Protein AF-A0A378MV33-F1 (afdb_monomer_lite)

Organism: Mannheimia haemolytica (NCBI:txid75985)

Secondary structure (DSSP, 8-state):
--HHHHHHHHHHHHH-TT---EEEESS--GGGGG-SEEEE--TT-HHHHHHHHHHHHHHTT---HHHHHHH----PPP-SSS---------SS---S---TT-TTTHHHHHTTS-----

Sequence (119 aa):
MHPILWSRISDRRLSDNKVKVVVMSTYEHRSFELADTPIIFKPHSDLAILNYIANYIIQNDKVNWDFVNKHTKFKRVKPISVTVYVLNTNYNKIPMRKPPVKCMTAILKSLRKSLPLIH

pLDDT: mean 71.07, std 26.01, range [29.47, 94.81]

Foldseek 3Di:
DPVVVVVVVQVVCVVDVVDAAEDEECDDDPSVVSHPHYHHDHPPCVLVVVLVVVVVCVVVVVDPPVCCVPPHDDDADDDDPRGSDPPDDPPPDDPPDDDPPPPPPPPVVVVVVPDDDDD

Radius of gyration: 19.75 Å; chains: 1; bounding box: 37×51×43 Å

Structure (mmCIF, N/CA/C/O backbone):
data_AF-A0A378MV33-F1
#
_entry.id   AF-A0A378MV33-F1
#
loop_
_atom_site.group_PDB
_atom_site.id
_atom_site.type_symbol
_atom_site.label_atom_id
_atom_site.label_alt_id
_atom_site.label_comp_id
_atom_site.label_asym_id
_atom_site.label_entity_id
_atom_site.label_seq_id
_atom_site.pdbx_PDB_ins_code
_atom_site.Cartn_x
_atom_site.Cartn_y
_atom_site.Cartn_z
_atom_site.occupancy
_atom_site.B_iso_or_equiv
_atom_site.auth_seq_id
_atom_site.auth_comp_id
_atom_site.auth_asym_id
_atom_site.auth_atom_id
_atom_site.pdbx_PDB_model_num
ATOM 1 N N . MET A 1 1 ? 15.393 -5.818 -10.836 1.00 77.31 1 MET A N 1
ATOM 2 C CA . MET A 1 1 ? 14.282 -6.769 -11.081 1.00 77.31 1 MET A CA 1
ATOM 3 C C . MET A 1 1 ? 14.594 -8.065 -10.347 1.00 77.31 1 MET A C 1
ATOM 5 O O . MET A 1 1 ? 15.701 -8.544 -10.529 1.00 77.31 1 MET A O 1
ATOM 9 N N . HIS A 1 2 ? 13.681 -8.609 -9.531 1.00 90.31 2 HIS A N 1
ATOM 10 C CA . HIS A 1 2 ? 13.799 -9.964 -8.957 1.00 90.31 2 HIS A CA 1
ATOM 11 C C . HIS A 1 2 ? 13.059 -10.950 -9.882 1.00 90.31 2 HIS A C 1
ATOM 13 O O . HIS A 1 2 ? 11.841 -11.082 -9.745 1.00 90.31 2 HIS A O 1
ATOM 19 N N . PRO A 1 3 ? 13.726 -11.616 -10.848 1.00 89.06 3 PRO A N 1
ATOM 20 C CA . PRO A 1 3 ? 13.030 -12.230 -11.985 1.00 89.06 3 PRO A CA 1
ATOM 21 C C . PRO A 1 3 ? 12.120 -13.398 -11.588 1.00 89.06 3 PRO A C 1
ATOM 23 O O . PRO A 1 3 ? 11.021 -13.536 -12.115 1.00 89.06 3 PRO A O 1
ATOM 26 N N . ILE A 1 4 ? 12.535 -14.197 -10.602 1.00 93.44 4 ILE A N 1
ATOM 27 C CA . ILE A 1 4 ? 11.764 -15.357 -10.129 1.00 93.44 4 ILE A CA 1
ATOM 28 C C . ILE A 1 4 ? 10.491 -14.912 -9.395 1.00 93.44 4 ILE A C 1
ATOM 30 O O . ILE A 1 4 ? 9.414 -15.457 -9.628 1.00 93.44 4 ILE A O 1
ATOM 34 N N . LEU A 1 5 ? 10.586 -13.892 -8.535 1.00 92.62 5 LEU A N 1
ATOM 35 C CA . LEU A 1 5 ? 9.415 -13.337 -7.847 1.00 92.62 5 LEU A CA 1
ATOM 36 C C . LEU A 1 5 ? 8.470 -12.645 -8.832 1.00 92.62 5 LEU A C 1
ATOM 38 O O . LEU A 1 5 ? 7.256 -12.777 -8.710 1.00 92.62 5 LEU A O 1
ATOM 42 N N . TRP A 1 6 ? 9.021 -11.961 -9.836 1.00 92.00 6 TRP A N 1
ATOM 43 C CA . TRP A 1 6 ? 8.220 -11.332 -10.879 1.00 92.00 6 TRP A CA 1
ATOM 44 C C . TRP A 1 6 ? 7.464 -12.351 -11.732 1.00 92.00 6 TRP A C 1
ATOM 46 O O . TRP A 1 6 ? 6.295 -12.131 -12.030 1.00 92.00 6 TRP A O 1
ATOM 56 N N . SER A 1 7 ? 8.083 -13.490 -12.053 1.00 92.19 7 SER A N 1
ATOM 57 C CA . SER A 1 7 ? 7.399 -14.596 -12.733 1.00 92.19 7 SER A CA 1
ATOM 58 C C . SER A 1 7 ? 6.188 -15.086 -11.927 1.00 92.19 7 SER A C 1
ATOM 60 O O . SER A 1 7 ? 5.095 -15.194 -12.471 1.00 92.19 7 SER A O 1
ATOM 62 N N . ARG A 1 8 ? 6.322 -15.240 -10.599 1.00 93.69 8 ARG A N 1
ATOM 63 C CA . ARG A 1 8 ? 5.197 -15.616 -9.717 1.00 93.69 8 ARG A CA 1
ATOM 64 C C . ARG A 1 8 ? 4.084 -14.563 -9.662 1.00 93.69 8 ARG A C 1
ATOM 66 O O . ARG A 1 8 ? 2.909 -14.914 -9.629 1.00 93.69 8 ARG A O 1
ATOM 73 N N . ILE A 1 9 ? 4.439 -13.278 -9.641 1.00 92.69 9 ILE A N 1
ATOM 74 C CA . ILE A 1 9 ? 3.459 -12.178 -9.689 1.00 92.69 9 ILE A CA 1
ATOM 75 C C . ILE A 1 9 ? 2.731 -12.176 -11.039 1.00 92.69 9 ILE A C 1
ATOM 77 O O . ILE A 1 9 ? 1.509 -12.032 -11.076 1.00 92.69 9 ILE A O 1
ATOM 81 N N . SER A 1 10 ? 3.478 -12.383 -12.126 1.00 91.69 10 SER A N 1
ATOM 82 C CA . SER A 1 10 ? 2.949 -12.455 -13.491 1.00 91.69 10 SER A CA 1
ATOM 83 C C . SER A 1 10 ? 1.968 -13.608 -13.641 1.00 91.69 10 SER A C 1
ATOM 85 O O . SER A 1 10 ? 0.845 -13.393 -14.086 1.00 91.69 10 SER A O 1
ATOM 87 N N . ASP A 1 11 ? 2.342 -14.796 -13.174 1.00 94.38 11 ASP A N 1
ATOM 88 C CA . ASP A 1 11 ? 1.491 -15.985 -13.193 1.00 94.38 11 ASP A CA 1
ATOM 89 C C . ASP A 1 11 ? 0.178 -15.764 -12.418 1.00 94.38 11 ASP A C 1
ATOM 91 O O . ASP A 1 11 ? -0.918 -15.990 -12.939 1.00 94.38 11 ASP A O 1
ATOM 95 N N . ARG A 1 12 ? 0.252 -15.185 -11.208 1.00 93.62 12 ARG A N 1
ATOM 96 C CA . ARG A 1 12 ? -0.939 -14.866 -10.399 1.00 93.62 12 ARG A CA 1
ATOM 97 C C . ARG A 1 12 ? -1.862 -13.847 -11.072 1.00 93.62 12 ARG A C 1
ATOM 99 O O . ARG A 1 12 ? -3.081 -13.979 -10.940 1.00 93.62 12 ARG A O 1
ATOM 106 N N . ARG A 1 13 ? -1.297 -12.828 -11.731 1.00 91.88 13 ARG A N 1
ATOM 107 C CA . ARG A 1 13 ? -2.055 -11.765 -12.412 1.00 91.88 13 ARG A CA 1
ATOM 108 C C . ARG A 1 13 ? -2.684 -12.252 -13.716 1.00 91.88 13 ARG A C 1
ATOM 110 O O . ARG A 1 13 ? -3.801 -11.838 -14.018 1.00 91.88 13 ARG A O 1
ATOM 117 N N . LEU A 1 14 ? -1.994 -13.102 -14.473 1.00 90.81 14 LEU A N 1
ATOM 118 C CA . LEU A 1 14 ? -2.508 -13.675 -15.720 1.00 90.81 14 LEU A CA 1
ATOM 119 C C . LEU A 1 14 ? -3.567 -14.755 -15.462 1.00 90.81 14 LEU A C 1
ATOM 121 O O . LEU A 1 14 ? -4.503 -14.887 -16.243 1.00 90.81 14 LEU A O 1
ATOM 125 N N . SER A 1 15 ? -3.466 -15.472 -14.340 1.00 94.56 15 SER A N 1
ATOM 126 C CA . SER A 1 15 ? -4.428 -16.513 -13.958 1.00 94.56 15 SER A CA 1
ATOM 127 C C . SER A 1 15 ? -5.765 -15.979 -13.416 1.00 94.56 15 SER A C 1
ATOM 129 O O . SER A 1 15 ? -6.737 -16.725 -13.348 1.00 94.56 15 SER A O 1
ATOM 131 N N . ASP A 1 16 ? -5.846 -14.713 -12.989 1.00 94.00 16 ASP A N 1
ATOM 132 C CA . ASP A 1 16 ? -7.047 -14.145 -12.358 1.00 94.00 16 ASP A CA 1
ATOM 133 C C . ASP A 1 16 ? -7.168 -12.638 -12.597 1.00 94.00 16 ASP A C 1
ATOM 135 O O . ASP A 1 16 ? -6.396 -11.824 -12.081 1.00 94.00 16 ASP A O 1
ATOM 139 N N . ASN A 1 17 ? -8.225 -12.257 -13.307 1.00 88.81 17 ASN A N 1
ATOM 140 C CA . ASN A 1 17 ? -8.499 -10.868 -13.666 1.00 88.81 17 ASN A CA 1
ATOM 141 C C . ASN A 1 17 ? -8.920 -9.976 -12.485 1.00 88.81 17 ASN A C 1
ATOM 143 O O . ASN A 1 17 ? -8.996 -8.755 -12.647 1.00 88.81 17 ASN A O 1
ATOM 147 N N . LYS A 1 18 ? -9.209 -10.540 -11.303 1.00 94.38 18 LYS A N 1
ATOM 148 C CA . LYS A 1 18 ? -9.533 -9.750 -10.100 1.00 94.38 18 LYS A CA 1
ATOM 149 C C . LYS A 1 18 ? -8.292 -9.146 -9.445 1.00 94.38 18 LYS A C 1
ATOM 151 O O . LYS A 1 18 ? -8.418 -8.178 -8.695 1.00 94.38 18 LYS A O 1
ATOM 156 N N . VAL A 1 19 ? -7.110 -9.703 -9.701 1.00 94.69 19 VAL A N 1
ATOM 157 C CA . VAL A 1 19 ? -5.851 -9.200 -9.144 1.00 94.69 19 VAL A CA 1
ATOM 158 C C . VAL A 1 19 ? -5.474 -7.900 -9.843 1.00 94.69 19 VAL A C 1
ATOM 160 O O . VAL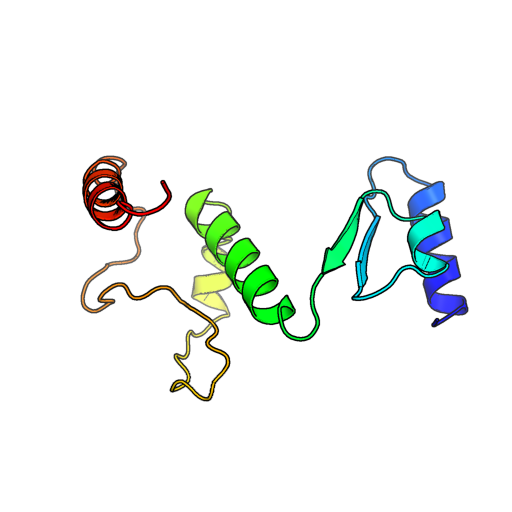 A 1 19 ? -5.549 -7.802 -11.064 1.00 94.69 19 VAL A O 1
ATOM 163 N N . LYS A 1 20 ? -5.053 -6.903 -9.062 1.00 93.62 20 LYS A N 1
ATOM 164 C CA . LYS A 1 20 ? -4.551 -5.625 -9.568 1.00 93.62 20 LYS A CA 1
ATOM 165 C C . LYS A 1 20 ? -3.077 -5.475 -9.231 1.00 93.62 20 LYS A C 1
ATOM 167 O O . LYS A 1 20 ? -2.694 -5.652 -8.075 1.00 93.62 20 LYS A O 1
ATOM 172 N N . VAL A 1 21 ? -2.267 -5.144 -10.232 1.00 93.44 21 VAL A N 1
ATOM 173 C CA . VAL A 1 21 ? -0.833 -4.878 -10.071 1.00 93.44 21 VAL A CA 1
ATOM 174 C C . VAL A 1 21 ? -0.593 -3.376 -10.180 1.00 93.44 21 VAL A C 1
ATOM 176 O O . VAL A 1 21 ? -0.823 -2.771 -11.225 1.00 93.44 21 VAL A O 1
ATOM 179 N N . VAL A 1 22 ? -0.123 -2.774 -9.088 1.00 94.44 22 VAL A N 1
ATOM 180 C CA . VAL A 1 22 ? 0.245 -1.354 -9.019 1.00 94.44 22 VAL A CA 1
ATOM 181 C C . VAL A 1 22 ? 1.761 -1.259 -8.923 1.00 94.44 22 VAL A C 1
ATOM 183 O O . VAL A 1 22 ? 2.363 -1.859 -8.031 1.00 94.44 22 VAL A O 1
ATOM 186 N N . VAL A 1 23 ? 2.377 -0.502 -9.830 1.00 94.12 23 VAL A N 1
ATOM 187 C CA . VAL A 1 23 ? 3.828 -0.280 -9.850 1.00 94.12 23 VAL A CA 1
ATOM 188 C C . VAL A 1 23 ? 4.090 1.204 -9.652 1.00 94.12 23 VAL A C 1
ATOM 190 O O . VAL A 1 23 ? 3.608 2.034 -10.417 1.00 94.12 23 VAL A O 1
ATOM 193 N N . MET A 1 24 ? 4.856 1.533 -8.612 1.00 93.69 24 MET A N 1
ATOM 194 C CA . MET A 1 24 ? 5.250 2.903 -8.293 1.00 93.69 24 MET A CA 1
ATOM 195 C C . MET A 1 24 ? 6.760 3.045 -8.470 1.00 93.69 24 MET A C 1
ATOM 197 O O . MET A 1 24 ? 7.526 2.297 -7.859 1.00 93.69 24 MET A O 1
ATOM 201 N N . SER A 1 25 ? 7.203 4.002 -9.285 1.00 92.94 25 SER A N 1
ATOM 202 C CA . SER A 1 25 ? 8.631 4.284 -9.477 1.00 92.94 25 SER A CA 1
ATOM 203 C C . SER A 1 25 ? 8.888 5.754 -9.819 1.00 92.94 25 SER A C 1
ATOM 205 O O . SER A 1 25 ? 7.959 6.501 -10.096 1.00 92.94 25 SER A O 1
ATOM 207 N N . THR A 1 26 ? 10.145 6.193 -9.796 1.00 94.38 26 THR A N 1
ATOM 208 C CA . THR A 1 26 ? 10.537 7.545 -10.235 1.00 94.38 26 THR A CA 1
ATOM 209 C C . THR A 1 26 ? 10.840 7.616 -11.734 1.00 94.38 26 THR A C 1
ATOM 211 O O . THR A 1 26 ? 10.985 8.709 -12.276 1.00 94.38 26 THR A O 1
ATOM 214 N N . TYR A 1 27 ? 10.922 6.462 -12.404 1.00 93.56 27 TYR A N 1
ATOM 215 C CA . TYR A 1 27 ? 11.132 6.317 -13.843 1.00 93.56 27 TYR A CA 1
ATOM 216 C C . TYR A 1 27 ? 10.460 5.039 -14.365 1.00 93.56 27 TYR A C 1
ATOM 218 O O . TYR A 1 27 ? 10.189 4.095 -13.614 1.00 93.56 27 TYR A O 1
ATOM 226 N N . GLU A 1 28 ? 10.207 4.996 -15.667 1.00 91.69 28 GLU A N 1
ATOM 227 C CA . GLU A 1 28 ? 9.550 3.869 -16.323 1.00 91.69 28 GLU A CA 1
ATOM 228 C C . GLU A 1 28 ? 10.534 2.721 -16.608 1.00 91.69 28 GLU A C 1
ATOM 230 O O . GLU A 1 28 ? 11.680 2.940 -17.000 1.00 91.69 28 GLU A O 1
ATOM 235 N N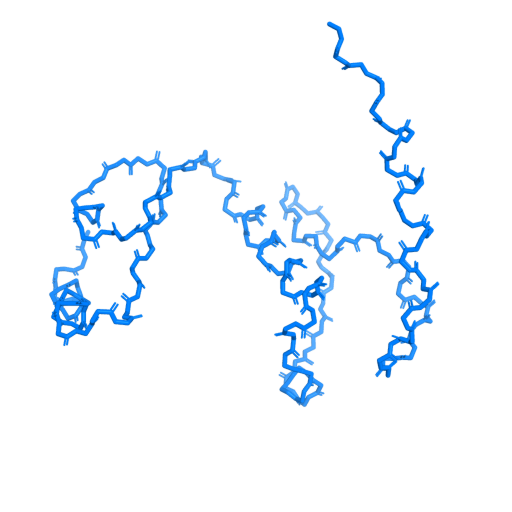 . HIS A 1 29 ? 10.108 1.478 -16.379 1.00 91.62 29 HIS A N 1
ATOM 236 C CA . HIS A 1 29 ? 10.921 0.277 -16.602 1.00 91.62 29 HIS A CA 1
ATOM 237 C C . HIS A 1 29 ? 10.034 -0.945 -16.879 1.00 91.62 29 HIS A C 1
ATOM 239 O O . HIS A 1 29 ? 8.827 -0.880 -16.694 1.00 91.62 29 HIS A O 1
ATOM 245 N N . ARG A 1 30 ? 10.617 -2.097 -17.248 1.00 88.44 30 ARG A N 1
ATOM 246 C CA . ARG A 1 30 ? 9.881 -3.308 -17.689 1.00 88.44 30 ARG A CA 1
ATOM 247 C C . ARG A 1 30 ? 8.741 -3.777 -16.761 1.00 88.44 30 ARG A C 1
ATOM 249 O O . ARG A 1 30 ? 7.788 -4.379 -17.231 1.00 88.44 30 ARG A O 1
ATOM 256 N N . SER A 1 31 ? 8.784 -3.498 -15.456 1.00 86.69 31 SER A N 1
ATOM 257 C CA . SER A 1 31 ? 7.666 -3.833 -14.550 1.00 86.69 31 SER A CA 1
ATOM 258 C C . SER A 1 31 ? 6.359 -3.111 -14.901 1.00 86.69 31 SER A C 1
ATOM 260 O O . SER A 1 31 ? 5.291 -3.572 -14.508 1.00 86.69 31 SER A O 1
ATOM 262 N N . PHE A 1 32 ? 6.437 -1.985 -15.614 1.00 89.38 32 PHE A N 1
ATOM 263 C CA . PHE A 1 32 ? 5.285 -1.199 -16.047 1.00 89.38 32 PHE A CA 1
ATOM 264 C C . PHE A 1 32 ? 4.460 -1.918 -17.123 1.00 89.38 32 PHE A C 1
ATOM 266 O O . PHE A 1 32 ? 3.259 -1.692 -17.193 1.00 89.38 32 PHE A O 1
ATOM 273 N N . GLU A 1 33 ? 5.056 -2.839 -17.890 1.00 87.25 33 GLU A N 1
ATOM 274 C CA . GLU A 1 33 ? 4.366 -3.571 -18.967 1.00 87.25 33 GLU A CA 1
ATOM 275 C C . GLU A 1 33 ? 3.216 -4.455 -18.451 1.00 87.25 33 GLU A C 1
ATOM 277 O O . GLU A 1 33 ? 2.235 -4.672 -19.154 1.00 87.25 33 GLU A O 1
ATOM 282 N N . LEU A 1 34 ? 3.317 -4.951 -17.212 1.00 88.19 34 LEU A N 1
ATOM 283 C CA . LEU A 1 34 ? 2.278 -5.764 -16.565 1.00 88.19 34 LEU A CA 1
ATOM 284 C C . LEU A 1 34 ? 1.380 -4.940 -15.620 1.00 88.19 34 LEU A C 1
ATOM 286 O O . LEU A 1 34 ? 0.431 -5.470 -15.042 1.00 88.19 34 LEU A O 1
ATOM 290 N N . ALA A 1 35 ? 1.698 -3.666 -15.381 1.00 88.88 35 ALA A N 1
ATOM 291 C CA . ALA A 1 35 ? 1.016 -2.873 -14.367 1.00 88.88 35 ALA A CA 1
ATOM 292 C C . ALA A 1 35 ? -0.371 -2.426 -14.850 1.00 88.88 35 ALA A C 1
ATOM 294 O O . ALA A 1 35 ? -0.504 -1.782 -15.885 1.00 88.88 35 ALA A O 1
ATOM 295 N N . ASP A 1 36 ? -1.404 -2.683 -14.046 1.00 91.31 36 ASP A N 1
ATOM 296 C CA . ASP A 1 36 ? -2.743 -2.126 -14.276 1.00 91.31 36 ASP A CA 1
ATOM 297 C C . ASP A 1 36 ? -2.786 -0.626 -13.956 1.00 91.31 36 ASP A C 1
ATOM 299 O O . ASP A 1 36 ? -3.591 0.126 -14.500 1.00 91.31 36 ASP A O 1
ATOM 303 N N . THR A 1 37 ? -1.959 -0.183 -13.007 1.00 92.25 37 THR A N 1
ATOM 304 C CA . THR A 1 37 ? -1.862 1.225 -12.611 1.00 92.25 37 THR A CA 1
ATOM 305 C C . THR A 1 37 ? -0.394 1.598 -12.418 1.00 92.25 37 THR A C 1
ATOM 307 O O . THR A 1 37 ? 0.163 1.374 -11.336 1.00 92.25 37 THR A O 1
ATOM 310 N N . PRO A 1 38 ? 0.254 2.133 -13.465 1.00 93.00 38 PRO A N 1
ATOM 311 C CA . PRO A 1 38 ? 1.598 2.681 -13.366 1.00 93.00 38 PRO A CA 1
ATOM 312 C C . PRO A 1 38 ? 1.573 4.078 -12.733 1.00 93.00 38 PRO A C 1
ATOM 314 O O . PRO A 1 38 ? 0.807 4.945 -13.151 1.00 93.00 38 PRO A O 1
ATOM 317 N N . ILE A 1 39 ? 2.420 4.318 -11.730 1.00 93.69 39 ILE A N 1
ATOM 318 C CA . ILE A 1 39 ? 2.545 5.623 -11.064 1.00 93.69 39 ILE A CA 1
ATOM 319 C C . ILE A 1 39 ? 4.007 6.065 -11.104 1.00 93.69 39 ILE A C 1
ATOM 321 O O . ILE A 1 39 ? 4.875 5.437 -10.492 1.00 93.69 39 ILE A O 1
ATOM 325 N N . ILE A 1 40 ? 4.261 7.181 -11.790 1.00 94.06 40 ILE A N 1
ATOM 326 C CA . ILE A 1 40 ? 5.558 7.859 -11.791 1.00 94.06 40 ILE A CA 1
ATOM 327 C C . ILE A 1 40 ? 5.496 9.030 -10.811 1.00 94.06 40 ILE A C 1
ATOM 329 O O . ILE A 1 40 ? 4.638 9.903 -10.940 1.00 94.06 40 ILE A O 1
ATOM 333 N N . PHE A 1 41 ? 6.386 9.053 -9.820 1.00 93.69 41 PHE A N 1
ATOM 334 C CA . PHE A 1 41 ? 6.408 10.089 -8.782 1.00 93.69 41 PHE A CA 1
ATOM 335 C C . PHE A 1 41 ? 7.785 10.751 -8.650 1.00 93.69 41 PHE A C 1
ATOM 337 O O . PHE A 1 41 ? 8.806 10.219 -9.082 1.00 93.69 41 PHE A O 1
ATOM 344 N N . LYS A 1 42 ? 7.827 11.946 -8.046 1.00 92.19 42 LYS A N 1
ATOM 345 C CA . LYS A 1 42 ? 9.090 12.660 -7.795 1.00 92.19 42 LYS A CA 1
ATOM 346 C C . LYS A 1 42 ? 9.900 11.946 -6.702 1.00 92.19 42 LYS A C 1
ATOM 348 O O . LYS A 1 42 ? 9.301 11.540 -5.704 1.00 92.19 42 LYS A O 1
ATOM 353 N N . PRO A 1 43 ? 11.235 11.839 -6.816 1.00 92.00 43 PRO A N 1
ATOM 354 C CA . PRO A 1 43 ? 12.066 11.296 -5.742 1.00 92.00 43 PRO A CA 1
ATOM 355 C C . PRO A 1 43 ? 11.731 11.927 -4.379 1.00 92.00 43 PRO A C 1
ATOM 357 O O . PRO A 1 43 ? 11.482 13.129 -4.305 1.00 92.00 43 PRO A O 1
ATOM 360 N N . HIS A 1 44 ? 11.709 11.114 -3.317 1.00 89.00 44 HIS A N 1
ATOM 361 C CA . HIS A 1 44 ? 11.412 11.543 -1.939 1.00 89.00 44 HIS A CA 1
ATOM 362 C C . HIS A 1 44 ? 9.965 12.020 -1.664 1.00 89.00 44 HIS A C 1
ATOM 364 O O . HIS A 1 44 ? 9.702 12.654 -0.643 1.00 89.00 44 HIS A O 1
ATOM 370 N N . SER A 1 45 ? 9.008 11.723 -2.555 1.00 89.06 45 SER A N 1
ATOM 371 C CA . SER A 1 45 ? 7.572 12.007 -2.338 1.00 89.06 45 SER A CA 1
ATOM 372 C C . SER A 1 45 ? 6.735 10.786 -1.924 1.00 89.06 45 SER A C 1
ATOM 374 O O . SER A 1 45 ? 5.535 10.903 -1.677 1.00 89.06 45 SER A O 1
ATOM 376 N N . ASP A 1 46 ? 7.363 9.625 -1.760 1.00 86.19 46 ASP A N 1
ATOM 377 C CA . ASP A 1 46 ? 6.760 8.375 -1.286 1.00 86.19 46 ASP A CA 1
ATOM 378 C C . ASP A 1 46 ? 6.122 8.503 0.106 1.00 86.19 46 ASP A C 1
ATOM 380 O O . ASP A 1 46 ? 5.006 8.028 0.325 1.00 86.19 46 ASP A O 1
ATOM 384 N N . LEU A 1 47 ? 6.761 9.221 1.032 1.00 87.06 47 LEU A N 1
ATOM 385 C CA . LEU A 1 47 ? 6.210 9.459 2.372 1.00 87.06 47 LEU A CA 1
ATOM 386 C C . LEU A 1 47 ? 4.901 10.262 2.340 1.00 87.06 47 LEU A C 1
ATOM 388 O O . LEU A 1 47 ? 3.991 10.001 3.131 1.00 87.06 47 LEU A O 1
ATOM 392 N N . ALA A 1 48 ? 4.762 11.193 1.395 1.00 86.94 48 ALA A N 1
ATOM 393 C CA . ALA A 1 48 ? 3.509 11.912 1.191 1.00 86.94 48 ALA A CA 1
ATOM 394 C C . ALA A 1 48 ? 2.414 10.986 0.634 1.00 86.94 48 ALA A C 1
ATOM 396 O O . ALA A 1 48 ? 1.277 11.047 1.103 1.00 86.94 48 ALA A O 1
ATOM 397 N N . ILE A 1 49 ? 2.759 10.089 -0.298 1.00 89.75 49 ILE A N 1
ATOM 398 C CA . ILE A 1 49 ? 1.831 9.092 -0.860 1.00 89.75 49 ILE A CA 1
ATOM 399 C C . ILE A 1 49 ? 1.335 8.136 0.235 1.00 89.75 49 ILE A C 1
ATOM 401 O O . ILE A 1 49 ? 0.132 7.902 0.353 1.00 89.75 49 ILE A O 1
ATOM 405 N N . LEU A 1 50 ? 2.232 7.634 1.089 1.00 88.88 50 LEU A N 1
ATOM 406 C CA . LEU A 1 50 ? 1.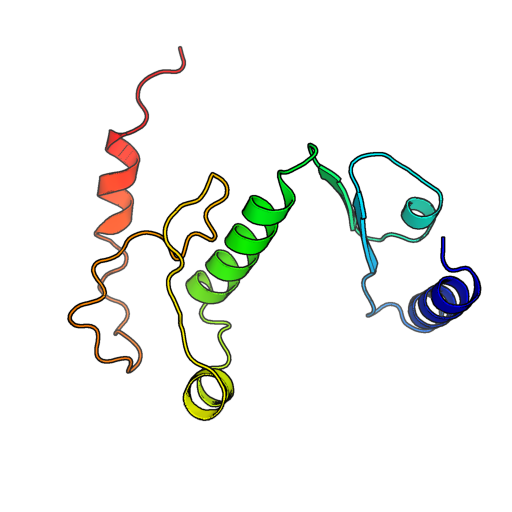868 6.754 2.205 1.00 88.88 50 LEU A CA 1
ATOM 407 C C . LEU A 1 50 ? 0.920 7.445 3.197 1.00 88.88 50 LEU A C 1
ATOM 409 O O . LEU A 1 50 ? -0.098 6.867 3.587 1.00 88.88 50 LEU A O 1
ATOM 413 N N . ASN A 1 51 ? 1.207 8.699 3.560 1.00 87.06 51 ASN A N 1
ATOM 414 C CA . ASN A 1 51 ? 0.329 9.488 4.428 1.00 87.06 51 ASN A CA 1
ATOM 415 C C . ASN A 1 51 ? -1.036 9.743 3.783 1.00 87.06 51 ASN A C 1
ATOM 417 O O . ASN A 1 51 ? -2.059 9.700 4.467 1.00 87.06 51 ASN A O 1
ATOM 421 N N . TYR A 1 52 ? -1.063 9.993 2.473 1.00 89.44 52 TYR A N 1
ATOM 422 C CA . TYR A 1 52 ? -2.303 10.191 1.735 1.00 89.44 52 TYR A CA 1
ATOM 423 C C . TYR A 1 52 ? -3.186 8.939 1.776 1.00 89.44 52 TYR A C 1
ATOM 425 O O . TYR A 1 52 ? -4.369 9.046 2.097 1.00 89.44 52 TYR A O 1
ATOM 433 N N . ILE A 1 53 ? -2.614 7.753 1.542 1.00 91.25 53 ILE A N 1
ATOM 434 C CA . ILE A 1 53 ? -3.346 6.478 1.615 1.00 91.25 53 ILE A CA 1
ATOM 435 C C . ILE A 1 53 ? -3.883 6.244 3.033 1.00 91.25 53 ILE A C 1
ATOM 437 O O . ILE A 1 53 ? -5.058 5.914 3.200 1.00 91.25 53 ILE A O 1
ATOM 441 N N . ALA A 1 54 ? -3.062 6.463 4.063 1.00 88.00 54 ALA A N 1
ATOM 442 C CA . ALA A 1 54 ? -3.494 6.312 5.452 1.00 88.00 54 ALA A CA 1
ATOM 443 C C . ALA A 1 54 ? -4.653 7.264 5.799 1.00 88.00 54 ALA A C 1
ATOM 445 O O . ALA A 1 54 ? -5.658 6.844 6.375 1.00 88.00 54 ALA A O 1
ATOM 446 N N . ASN A 1 55 ? -4.550 8.531 5.393 1.00 86.81 55 ASN A N 1
ATOM 447 C CA . ASN A 1 55 ? -5.612 9.513 5.575 1.00 86.81 55 ASN A CA 1
ATOM 448 C C . ASN A 1 55 ? -6.887 9.123 4.809 1.00 86.81 55 ASN A C 1
ATOM 450 O O . ASN A 1 55 ? -7.978 9.208 5.365 1.00 86.81 55 ASN A O 1
ATOM 454 N N . TYR A 1 56 ? -6.763 8.631 3.575 1.00 89.62 56 TYR A N 1
ATOM 455 C CA . TYR A 1 56 ? -7.900 8.158 2.788 1.00 89.62 56 TYR A CA 1
ATOM 456 C C . TYR A 1 56 ? -8.634 7.002 3.486 1.00 89.62 56 TYR A C 1
ATOM 458 O O . TYR A 1 56 ? -9.862 7.017 3.571 1.00 89.62 56 TYR A O 1
ATOM 466 N N . ILE A 1 57 ? -7.912 6.030 4.050 1.00 90.19 57 ILE A N 1
ATOM 467 C CA . ILE A 1 57 ? -8.516 4.908 4.792 1.00 90.19 57 ILE A CA 1
ATOM 468 C C . ILE A 1 57 ? -9.315 5.411 6.005 1.00 90.19 57 ILE A C 1
ATOM 470 O O . ILE A 1 57 ? -10.421 4.926 6.255 1.00 90.19 57 ILE A O 1
ATOM 474 N N . ILE A 1 58 ? -8.782 6.397 6.733 1.00 87.25 58 ILE A N 1
ATOM 475 C CA . ILE A 1 58 ? -9.443 6.995 7.903 1.00 87.25 58 ILE A CA 1
ATOM 476 C C . ILE A 1 58 ? -10.683 7.793 7.482 1.00 87.25 58 ILE A C 1
ATOM 478 O O . ILE A 1 58 ? -11.749 7.623 8.071 1.00 87.25 58 ILE A O 1
ATOM 482 N N . GLN A 1 59 ? -10.570 8.627 6.446 1.00 90.00 59 GLN A N 1
ATOM 483 C CA . GLN A 1 59 ? -11.674 9.457 5.950 1.00 90.00 59 GLN A CA 1
ATOM 484 C C . GLN A 1 59 ? -12.851 8.629 5.417 1.00 90.00 59 GLN A C 1
ATOM 486 O O . GLN A 1 59 ? -13.995 9.057 5.535 1.00 90.00 59 GLN A O 1
ATOM 491 N N . ASN A 1 60 ? -12.581 7.444 4.865 1.00 92.19 60 ASN A N 1
ATOM 492 C CA . ASN A 1 60 ? -13.604 6.545 4.325 1.00 92.19 60 ASN A CA 1
ATOM 493 C C . ASN A 1 60 ? -14.111 5.495 5.337 1.00 92.19 60 ASN A C 1
ATOM 495 O O . ASN A 1 60 ? -14.806 4.562 4.935 1.00 92.19 60 ASN A O 1
ATOM 499 N N . ASP A 1 61 ? -13.752 5.612 6.623 1.00 90.50 61 ASP A N 1
ATOM 500 C CA . ASP A 1 61 ? -14.097 4.660 7.697 1.00 90.50 61 ASP A CA 1
ATOM 501 C C . ASP A 1 61 ? -13.781 3.192 7.333 1.00 90.50 61 ASP A C 1
ATOM 503 O O . ASP A 1 61 ? -14.547 2.264 7.595 1.00 90.50 61 ASP A O 1
ATOM 507 N N . LYS A 1 62 ? -12.629 2.967 6.682 1.00 92.50 62 LYS A N 1
ATOM 508 C CA . LYS A 1 62 ? -12.127 1.632 6.297 1.00 92.50 62 LYS A CA 1
ATOM 509 C C . LYS A 1 62 ? -11.060 1.099 7.255 1.00 92.50 62 LYS A C 1
ATOM 511 O O . LYS A 1 62 ? -10.298 0.198 6.909 1.00 92.50 62 LYS A O 1
ATOM 516 N N . VAL A 1 63 ? -10.991 1.654 8.461 1.00 89.50 63 VAL A N 1
ATOM 517 C CA . VAL A 1 63 ? -10.043 1.227 9.492 1.00 89.50 63 VAL A CA 1
ATOM 518 C C . VAL A 1 63 ? -10.554 -0.049 10.162 1.00 89.50 63 VAL A C 1
ATOM 520 O O . VAL A 1 63 ? -11.683 -0.103 10.647 1.00 89.50 63 VAL A O 1
ATOM 523 N N . ASN A 1 64 ? -9.704 -1.075 10.247 1.00 90.94 64 ASN A N 1
ATOM 524 C CA . ASN A 1 64 ? -9.988 -2.254 11.062 1.00 90.94 64 ASN A CA 1
ATOM 525 C C . ASN A 1 64 ? -9.730 -1.937 12.545 1.00 90.94 64 ASN A C 1
ATOM 527 O O . ASN A 1 64 ? -8.640 -2.173 13.074 1.00 90.94 64 ASN A O 1
ATOM 531 N N . TRP A 1 65 ? -10.743 -1.372 13.202 1.00 86.19 65 TRP A N 1
ATOM 532 C CA . TRP A 1 65 ? -10.662 -0.934 14.596 1.00 86.19 65 TRP A CA 1
ATOM 533 C C . TRP A 1 65 ? -10.375 -2.077 15.580 1.00 86.19 65 TRP A C 1
ATOM 535 O O . TRP A 1 65 ? -9.646 -1.863 16.547 1.00 86.19 65 TRP A O 1
ATOM 545 N N . ASP A 1 66 ? -10.871 -3.291 15.327 1.00 92.75 66 ASP A N 1
ATOM 546 C CA . ASP A 1 66 ? -10.636 -4.444 16.207 1.00 92.75 66 ASP A CA 1
ATOM 547 C C . ASP A 1 66 ? -9.159 -4.838 16.244 1.00 92.75 66 ASP A C 1
ATOM 549 O O . ASP A 1 66 ? -8.600 -5.080 17.317 1.00 92.75 66 ASP A O 1
ATOM 553 N N . PHE A 1 67 ? -8.511 -4.863 15.077 1.00 92.56 67 PHE A N 1
ATOM 554 C CA . PHE A 1 67 ? -7.085 -5.155 14.974 1.00 92.56 67 PHE A CA 1
ATOM 555 C C . PHE A 1 67 ? -6.240 -4.033 15.586 1.00 92.56 67 PHE A C 1
ATOM 557 O O . PHE A 1 67 ? -5.336 -4.293 16.383 1.00 92.56 67 PHE A O 1
ATOM 564 N N . VAL A 1 68 ? -6.565 -2.780 15.252 1.00 87.19 68 VAL A N 1
ATOM 565 C CA . VAL A 1 68 ? -5.838 -1.596 15.730 1.00 87.19 68 VAL A CA 1
ATOM 566 C C . VAL A 1 68 ? -5.850 -1.530 17.258 1.00 87.19 68 VAL A C 1
ATOM 568 O O . VAL A 1 68 ? -4.788 -1.407 17.870 1.00 87.19 68 VAL A O 1
ATOM 571 N N . ASN A 1 69 ? -7.018 -1.686 17.882 1.00 87.62 69 ASN A N 1
ATOM 572 C CA . ASN A 1 69 ? -7.159 -1.564 19.333 1.00 87.62 69 ASN A CA 1
ATOM 573 C C . ASN A 1 69 ? -6.453 -2.688 20.108 1.00 87.62 69 ASN A C 1
ATOM 575 O O . ASN A 1 69 ? -5.995 -2.458 21.225 1.00 87.62 69 ASN A O 1
ATOM 579 N N . LYS A 1 70 ? -6.358 -3.896 19.535 1.00 94.81 70 LYS A N 1
ATOM 580 C CA . LYS A 1 70 ? -5.749 -5.059 20.203 1.00 94.81 70 LYS A CA 1
ATOM 581 C C . LYS A 1 70 ? -4.239 -5.162 19.994 1.00 94.81 70 LYS A C 1
ATOM 583 O O . LYS A 1 70 ? -3.540 -5.635 20.886 1.00 94.81 70 LYS A O 1
ATOM 588 N N . HIS A 1 71 ? -3.735 -4.751 18.829 1.00 93.31 71 HIS A N 1
ATOM 589 C CA . HIS A 1 71 ? -2.383 -5.116 18.387 1.00 93.31 71 HIS A CA 1
ATOM 590 C C . HIS A 1 71 ? -1.489 -3.935 18.001 1.00 93.31 71 HIS A C 1
ATOM 592 O O . HIS A 1 71 ? -0.346 -4.157 17.602 1.00 93.31 71 HIS A O 1
ATOM 598 N N . THR A 1 72 ? -1.951 -2.685 18.116 1.00 89.56 72 THR A N 1
ATOM 599 C CA . THR A 1 72 ? -1.158 -1.526 17.675 1.00 89.56 72 THR A CA 1
ATOM 600 C C . THR A 1 72 ? -1.014 -0.454 18.755 1.00 89.56 72 THR A C 1
ATOM 602 O O . THR A 1 72 ? -1.867 -0.283 19.622 1.00 89.56 72 THR A O 1
ATOM 605 N N . LYS A 1 73 ? 0.107 0.275 18.714 1.00 87.12 73 LYS A N 1
ATOM 606 C CA . LYS A 1 73 ? 0.366 1.461 19.541 1.00 87.12 73 LYS A CA 1
ATOM 607 C C . LYS A 1 73 ? 0.814 2.597 18.633 1.00 87.12 73 LYS A C 1
ATOM 609 O O . LYS A 1 73 ? 1.698 2.406 17.802 1.00 87.12 73 LYS A O 1
ATOM 614 N N . PHE A 1 74 ? 0.250 3.782 18.828 1.00 85.81 74 PHE A N 1
ATOM 615 C CA . PHE A 1 74 ? 0.619 4.964 18.057 1.00 85.81 74 PHE A CA 1
ATOM 616 C C . PHE A 1 74 ? 1.758 5.716 18.744 1.00 85.81 74 PHE A C 1
ATOM 618 O O . PHE A 1 74 ? 1.718 5.968 19.948 1.00 85.81 74 PHE A O 1
ATOM 625 N N . LYS A 1 75 ? 2.778 6.089 17.971 1.00 79.88 75 LYS A N 1
ATOM 626 C CA . LYS A 1 75 ? 3.864 6.963 18.419 1.00 79.88 75 LYS A CA 1
ATOM 627 C C . LYS A 1 75 ? 3.992 8.126 17.453 1.00 79.88 75 LYS A C 1
ATOM 629 O O . LYS A 1 75 ? 4.029 7.934 16.243 1.00 79.88 75 LYS A O 1
ATOM 634 N N . ARG A 1 76 ? 4.101 9.330 18.006 1.00 75.06 76 ARG A N 1
ATOM 635 C CA . ARG A 1 76 ? 4.448 10.529 17.247 1.00 75.06 76 ARG A CA 1
ATOM 636 C C . ARG A 1 76 ? 5.956 10.718 17.315 1.00 75.06 76 ARG A C 1
ATOM 638 O O . ARG A 1 76 ? 6.498 10.901 18.404 1.00 75.06 76 ARG A O 1
ATOM 645 N N . VAL A 1 77 ? 6.619 10.689 16.168 1.00 53.19 77 VAL A N 1
ATOM 646 C CA . VAL A 1 77 ? 8.047 11.009 16.062 1.00 53.19 77 VAL A CA 1
ATOM 647 C C . VAL A 1 77 ? 8.193 12.524 15.862 1.00 53.19 77 VAL A C 1
ATOM 649 O O . VAL A 1 77 ? 7.384 13.138 15.168 1.00 53.19 77 VAL A O 1
ATOM 652 N N . LYS A 1 78 ? 9.174 13.147 16.533 1.00 45.00 78 LYS A N 1
ATOM 653 C CA . LYS A 1 78 ? 9.500 14.580 16.380 1.00 45.00 78 LYS A CA 1
ATOM 654 C C . LYS A 1 78 ? 9.935 14.854 14.927 1.00 45.00 78 LYS A C 1
ATOM 656 O O . LYS A 1 78 ? 10.572 13.984 14.336 1.00 45.00 78 LYS A O 1
ATOM 661 N N . PRO A 1 79 ? 9.619 16.023 14.345 1.00 43.44 79 PRO A N 1
ATOM 662 C CA . PRO A 1 79 ? 9.848 16.261 12.927 1.00 43.44 79 PRO A CA 1
ATOM 663 C C . PRO A 1 79 ? 11.349 16.385 12.641 1.00 43.44 79 PRO A C 1
ATOM 665 O O . PRO A 1 79 ? 11.976 17.376 13.003 1.00 43.44 79 PRO A O 1
ATOM 668 N N . ILE A 1 80 ? 11.919 15.379 11.981 1.00 36.75 80 ILE A N 1
ATOM 669 C CA . ILE A 1 80 ? 13.170 15.495 11.228 1.00 36.75 80 ILE A CA 1
ATOM 670 C C . ILE A 1 80 ? 12.753 15.410 9.767 1.00 36.75 80 ILE A C 1
ATOM 672 O O . ILE A 1 80 ? 12.475 14.315 9.300 1.00 36.75 80 ILE A O 1
ATOM 676 N N . SER A 1 81 ? 12.617 16.575 9.129 1.00 32.38 81 SER A N 1
ATOM 677 C CA . SER A 1 81 ? 12.475 16.896 7.690 1.00 32.38 81 SER A CA 1
ATOM 678 C C . SER A 1 81 ? 11.522 16.090 6.787 1.00 32.38 81 SER A C 1
ATOM 680 O O . SER A 1 81 ? 11.202 16.560 5.702 1.00 32.38 81 SER A O 1
ATOM 682 N N . VAL A 1 82 ? 10.987 14.947 7.211 1.00 40.19 82 VAL A N 1
ATOM 683 C CA . VAL A 1 82 ? 10.011 14.145 6.480 1.00 40.19 82 VAL A CA 1
ATOM 684 C C . VAL A 1 82 ? 9.003 13.601 7.479 1.00 40.19 82 VAL A C 1
ATOM 686 O O . VAL A 1 82 ? 9.201 12.607 8.174 1.00 40.19 82 VAL A O 1
ATOM 689 N N . THR A 1 83 ? 7.929 14.363 7.637 1.00 35.69 83 THR A N 1
ATOM 690 C CA . THR A 1 83 ? 6.894 14.082 8.625 1.00 35.69 83 THR A CA 1
ATOM 691 C C . THR A 1 83 ? 5.901 13.070 8.058 1.00 35.69 83 THR A C 1
ATOM 693 O O . THR A 1 83 ? 5.238 13.310 7.052 1.00 35.69 83 THR A O 1
ATOM 696 N N . VAL A 1 84 ? 5.774 11.934 8.744 1.00 33.03 84 VAL A N 1
ATOM 697 C CA . VAL A 1 84 ? 4.569 11.099 8.717 1.00 33.03 84 VAL A CA 1
ATOM 698 C C . VAL A 1 84 ? 3.487 11.890 9.444 1.00 33.03 84 VAL A C 1
ATOM 700 O O . VAL A 1 84 ? 3.479 11.980 10.674 1.00 33.03 84 VAL A O 1
ATOM 703 N N . TYR A 1 85 ? 2.627 12.563 8.683 1.00 38.38 85 TYR A N 1
ATOM 704 C CA . TYR A 1 85 ? 1.544 13.357 9.241 1.00 38.38 85 TYR A CA 1
ATOM 705 C C . TYR A 1 85 ? 0.410 12.419 9.663 1.00 38.38 85 TYR A C 1
ATOM 707 O O . TYR A 1 85 ? -0.496 12.131 8.886 1.00 38.38 85 TYR A O 1
ATOM 715 N N . VAL A 1 86 ? 0.380 12.042 10.944 1.00 38.81 86 VAL A N 1
ATOM 716 C CA . VAL A 1 86 ? -0.910 12.128 11.639 1.00 38.81 86 VAL A CA 1
ATOM 717 C C . VAL A 1 86 ? -1.197 13.620 11.677 1.00 38.81 86 VAL A C 1
ATOM 719 O O . VAL A 1 86 ? -0.567 14.356 12.441 1.00 38.81 86 VAL A O 1
ATOM 722 N N . LEU A 1 87 ? -2.028 14.071 10.735 1.00 34.12 87 LEU A N 1
ATOM 723 C CA . LEU A 1 87 ? -2.398 15.470 10.610 1.00 34.12 87 LEU A CA 1
ATOM 724 C C . LEU A 1 87 ? -2.802 15.989 11.985 1.00 34.12 87 LEU A C 1
ATOM 726 O O . LEU A 1 87 ? -3.546 15.361 12.734 1.00 34.12 87 LEU A O 1
ATOM 730 N N . ASN A 1 88 ? -2.206 17.126 12.300 1.00 32.66 88 ASN A N 1
ATOM 731 C CA . ASN A 1 88 ? -2.380 17.907 13.498 1.00 32.66 88 ASN A CA 1
ATOM 732 C C . ASN A 1 88 ? -3.870 18.045 13.860 1.00 32.66 88 ASN A C 1
ATOM 734 O O . ASN A 1 88 ? -4.575 18.898 13.332 1.00 32.66 88 ASN A O 1
ATOM 738 N N . THR A 1 89 ? -4.342 17.213 14.781 1.00 35.00 89 THR A N 1
ATOM 739 C CA . THR A 1 89 ? -5.540 17.474 15.572 1.00 35.00 89 THR A CA 1
ATOM 740 C C . THR A 1 89 ? -5.178 17.231 17.024 1.00 35.00 89 THR A C 1
ATOM 742 O O . THR A 1 89 ? -4.554 16.228 17.358 1.00 35.00 89 THR A O 1
ATOM 745 N N . ASN A 1 90 ? -5.531 18.178 17.888 1.00 34.03 90 ASN A N 1
ATOM 746 C CA . ASN A 1 90 ? -5.439 18.057 19.337 1.00 34.03 90 ASN A CA 1
ATOM 747 C C . ASN A 1 90 ? -6.055 16.724 19.809 1.00 34.03 90 ASN A C 1
ATOM 749 O O . ASN A 1 90 ? -7.266 16.616 19.953 1.00 34.03 90 ASN A O 1
ATOM 753 N N . TYR A 1 91 ? -5.223 15.712 20.067 1.00 40.97 91 TYR A N 1
ATOM 754 C CA . TYR A 1 91 ? -5.636 14.401 20.586 1.00 40.97 91 TYR A CA 1
ATOM 755 C C . TYR A 1 91 ? -5.617 14.342 22.121 1.00 40.97 91 TYR A C 1
ATOM 757 O O . TYR A 1 91 ? -5.411 13.287 22.710 1.00 40.97 91 TYR A O 1
ATOM 765 N N . ASN A 1 92 ? -5.882 15.464 22.790 1.00 31.00 92 ASN A N 1
ATOM 766 C CA . ASN A 1 92 ? -6.316 15.430 24.182 1.00 31.00 92 ASN A CA 1
ATOM 767 C C . ASN A 1 92 ? -7.841 15.560 24.181 1.00 31.00 92 ASN A C 1
ATOM 769 O O . ASN A 1 92 ? -8.356 16.663 24.030 1.00 31.00 92 ASN A O 1
ATOM 773 N N . LYS A 1 93 ? -8.530 14.423 24.373 1.00 36.25 93 LYS A N 1
ATOM 774 C CA . LYS A 1 93 ? -9.997 14.209 24.392 1.00 36.25 93 LYS A CA 1
ATOM 775 C C . LYS A 1 93 ? -10.638 13.835 23.048 1.00 36.25 93 LYS A C 1
ATOM 777 O O . LYS A 1 93 ? -11.422 14.594 22.492 1.00 36.25 93 LYS A O 1
ATOM 782 N N . ILE A 1 94 ? -10.433 12.599 22.597 1.00 35.94 94 ILE A N 1
ATOM 783 C CA . ILE A 1 94 ? -11.472 11.900 21.826 1.00 35.94 94 ILE A CA 1
ATOM 784 C C . ILE A 1 94 ? -11.621 10.503 22.438 1.00 35.94 94 ILE A C 1
ATOM 786 O O . ILE A 1 94 ? -10.711 9.688 22.284 1.00 35.94 94 ILE A O 1
ATOM 790 N N . PRO A 1 95 ? -12.712 10.196 23.162 1.00 32.31 95 PRO A N 1
ATOM 791 C CA . PRO A 1 95 ? -13.027 8.809 23.467 1.00 32.31 95 PRO A CA 1
ATOM 792 C C . PRO A 1 95 ? -13.340 8.122 22.133 1.00 32.31 95 PRO A C 1
ATOM 794 O O . PRO A 1 95 ? -14.325 8.456 21.478 1.00 32.31 95 PRO A O 1
ATOM 797 N N . MET A 1 96 ? -12.466 7.212 21.689 1.00 43.47 96 MET A N 1
ATOM 798 C CA . MET A 1 96 ? -12.617 6.486 20.424 1.00 43.47 96 MET A CA 1
ATOM 799 C C . MET A 1 96 ? -13.745 5.450 20.526 1.00 43.47 96 MET A C 1
ATOM 801 O O . MET A 1 96 ? -13.532 4.251 20.674 1.00 43.47 96 MET A O 1
ATOM 805 N N . ARG A 1 97 ? -14.976 5.953 20.449 1.00 38.72 97 ARG A N 1
ATOM 806 C CA . ARG A 1 97 ? -16.205 5.241 20.098 1.00 38.72 97 ARG A CA 1
ATOM 807 C C . ARG A 1 97 ? -16.812 6.066 18.960 1.00 38.72 97 ARG A C 1
ATOM 809 O O . ARG A 1 97 ? -16.899 7.280 19.117 1.00 38.72 97 ARG A O 1
ATOM 816 N N . LYS A 1 98 ? -17.131 5.429 17.821 1.00 36.25 98 LYS A N 1
ATOM 817 C CA . LYS A 1 98 ? -17.621 6.043 16.560 1.00 36.25 98 LYS A CA 1
ATOM 818 C C . LYS A 1 98 ? -18.256 7.432 16.781 1.00 36.25 98 LYS A C 1
ATOM 820 O O . LYS A 1 98 ? -19.312 7.485 17.416 1.00 36.25 98 LYS A O 1
ATOM 825 N N . PRO A 1 99 ? -17.669 8.545 16.301 1.00 37.03 99 PRO A N 1
ATOM 826 C CA . PRO A 1 99 ? -18.313 9.837 16.474 1.00 37.03 99 PRO A CA 1
ATOM 827 C C . PRO A 1 99 ? -19.599 9.879 15.628 1.00 37.03 99 PRO A C 1
ATOM 829 O O . PRO A 1 99 ? -19.567 9.508 14.452 1.00 37.03 99 PRO A O 1
ATOM 832 N N . PRO A 1 100 ? -20.744 10.302 16.194 1.00 33.53 100 PRO A N 1
ATOM 833 C CA . PRO A 1 100 ? -21.973 10.459 15.432 1.00 33.53 100 PRO A CA 1
ATOM 834 C C . PRO A 1 100 ? -21.805 11.550 14.366 1.00 33.53 100 PRO A C 1
ATOM 836 O O . PRO A 1 100 ? -21.089 12.533 14.550 1.00 33.53 100 PRO A O 1
ATOM 839 N N . VAL A 1 101 ? -22.503 11.352 13.250 1.00 41.19 101 VAL A N 1
ATOM 840 C CA . VAL A 1 101 ? -22.357 11.940 11.902 1.00 41.19 101 VAL A CA 1
ATOM 841 C C . VAL A 1 101 ? -22.551 13.475 11.795 1.00 41.19 101 VAL A C 1
ATOM 843 O O . VAL A 1 101 ? -22.891 13.986 10.734 1.00 41.19 101 VAL A O 1
ATOM 846 N N . LYS A 1 102 ? -22.356 14.263 12.862 1.00 33.12 102 LYS A N 1
ATOM 847 C CA . LYS A 1 102 ? -22.718 15.697 12.905 1.00 33.12 102 LYS A CA 1
ATOM 848 C C . LYS A 1 102 ? -21.568 16.712 12.951 1.00 33.12 102 LYS A C 1
ATOM 850 O O . LYS A 1 102 ? -21.845 17.905 12.967 1.00 33.12 102 LYS A O 1
ATOM 855 N N . CYS A 1 103 ? -20.299 16.304 12.877 1.00 29.89 103 CYS A N 1
ATOM 856 C CA . CYS A 1 103 ? -19.167 17.255 12.893 1.00 29.89 103 CYS A CA 1
ATOM 857 C C . CYS A 1 103 ? -18.557 17.587 11.514 1.00 29.89 103 CYS A C 1
ATOM 859 O O . CYS A 1 103 ? -17.625 18.388 11.439 1.00 29.89 103 CYS A O 1
ATOM 861 N N . MET A 1 104 ? -19.080 17.032 10.412 1.00 29.47 104 MET 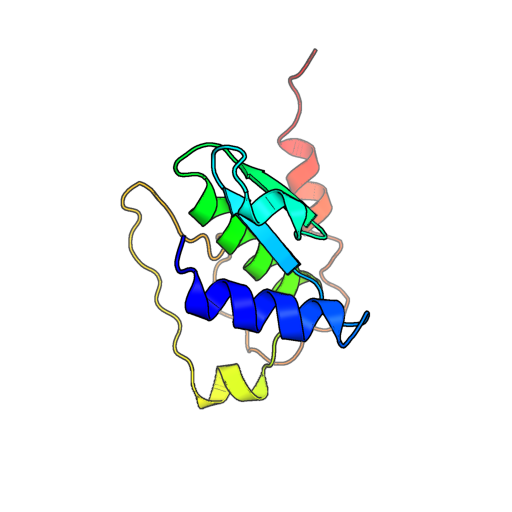A N 1
ATOM 862 C CA . MET A 1 104 ? -18.481 17.177 9.071 1.00 29.47 104 MET A CA 1
ATOM 863 C C . MET A 1 104 ? -18.538 18.618 8.511 1.00 29.47 104 MET A C 1
ATOM 865 O O . MET A 1 104 ? -17.765 18.976 7.624 1.00 29.47 104 MET A O 1
ATOM 869 N N . THR A 1 105 ? -19.401 19.490 9.039 1.00 33.47 105 THR A N 1
ATOM 870 C CA . THR A 1 105 ? -19.622 20.837 8.478 1.00 33.47 105 THR A CA 1
ATOM 871 C C . THR A 1 105 ? -18.637 21.905 8.977 1.00 33.47 105 THR A C 1
ATOM 873 O O . THR A 1 105 ? -18.595 23.000 8.416 1.00 33.47 105 THR A O 1
ATOM 876 N N . ALA A 1 106 ? -17.819 21.623 9.998 1.00 33.66 106 ALA A N 1
ATOM 877 C CA . ALA A 1 106 ? -16.928 22.628 10.595 1.00 33.66 106 ALA A CA 1
ATOM 878 C C . ALA A 1 106 ? -15.545 22.728 9.915 1.00 33.66 106 ALA A C 1
ATOM 880 O O . ALA A 1 106 ? -14.936 23.796 9.917 1.00 33.66 106 ALA A O 1
ATOM 881 N N . ILE A 1 107 ? -15.061 21.657 9.274 1.00 39.16 107 ILE A N 1
ATOM 882 C CA . ILE A 1 107 ? -13.698 21.607 8.705 1.00 39.16 107 ILE A CA 1
ATOM 883 C C . ILE A 1 107 ? -13.646 22.200 7.283 1.00 39.16 107 ILE A C 1
ATOM 885 O O . ILE A 1 107 ? -12.685 22.882 6.925 1.00 39.16 107 ILE A O 1
ATOM 889 N N . LEU A 1 108 ? -14.724 22.064 6.500 1.00 36.72 108 LEU A N 1
ATOM 890 C CA . LEU A 1 108 ? -14.822 22.610 5.135 1.00 36.72 108 LEU A CA 1
ATOM 891 C C . LEU A 1 108 ? -14.796 24.152 5.076 1.00 36.72 108 LEU A C 1
ATOM 893 O O . LEU A 1 108 ? -14.317 24.722 4.097 1.00 36.72 108 LEU A O 1
ATOM 897 N N . LYS A 1 109 ? -15.243 24.850 6.131 1.00 35.41 109 LYS A N 1
ATOM 898 C CA . LYS A 1 109 ? -15.200 26.326 6.199 1.00 35.41 109 LYS A CA 1
ATOM 899 C C . LYS A 1 109 ? -13.805 26.878 6.515 1.00 35.41 109 LYS A C 1
ATOM 901 O O . LYS A 1 109 ? -13.501 27.998 6.112 1.00 35.41 109 LYS A O 1
ATOM 906 N N . SER A 1 110 ? -12.955 26.103 7.192 1.00 32.31 110 SER A N 1
ATOM 907 C CA . SER A 1 110 ? -11.599 26.533 7.560 1.00 32.31 110 SER A CA 1
ATOM 908 C C . SER A 1 110 ? -10.622 26.449 6.384 1.00 32.31 110 SER A C 1
ATOM 910 O O . SER A 1 110 ? 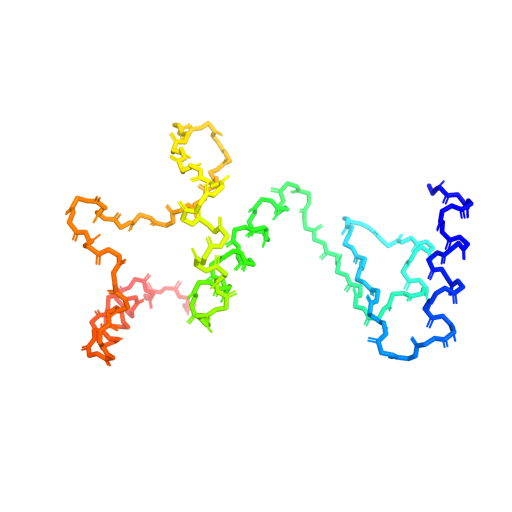-9.750 27.303 6.260 1.00 32.31 110 SER A O 1
ATOM 912 N N . LEU A 1 111 ? -10.786 25.462 5.496 1.00 37.72 111 LEU A N 1
ATOM 913 C CA . LEU A 1 111 ? -9.881 25.241 4.359 1.00 37.72 111 LEU A CA 1
ATOM 914 C C . LEU A 1 111 ? -10.143 26.179 3.166 1.00 37.72 111 LEU A C 1
ATOM 916 O O . LEU A 1 111 ? -9.263 26.369 2.335 1.00 37.72 111 LEU A O 1
ATOM 920 N N . ARG A 1 112 ? -11.317 26.826 3.095 1.00 34.91 112 ARG A N 1
ATOM 921 C CA . ARG A 1 112 ? -11.645 27.792 2.026 1.00 34.91 112 ARG A CA 1
ATOM 922 C C . ARG A 1 112 ? -11.036 29.187 2.245 1.00 34.91 112 ARG A C 1
ATOM 924 O O . ARG A 1 112 ? -11.033 29.988 1.321 1.00 34.91 112 ARG A O 1
ATOM 931 N N . LYS A 1 113 ? -10.522 29.488 3.446 1.00 41.25 113 LYS A N 1
ATOM 932 C CA . LYS A 1 113 ? -9.885 30.782 3.774 1.00 41.25 113 LYS A CA 1
ATOM 933 C C . LYS A 1 113 ? -8.386 30.840 3.458 1.00 41.25 113 LYS A C 1
ATOM 935 O O . LYS A 1 113 ? -7.838 31.933 3.425 1.00 41.25 113 LYS A O 1
ATOM 940 N N . SER A 1 114 ? -7.730 29.702 3.227 1.00 38.81 114 SER A N 1
ATOM 941 C CA . SER A 1 114 ? -6.277 29.626 3.017 1.00 38.81 114 SER A CA 1
ATOM 942 C C . SER A 1 114 ? -5.845 29.553 1.549 1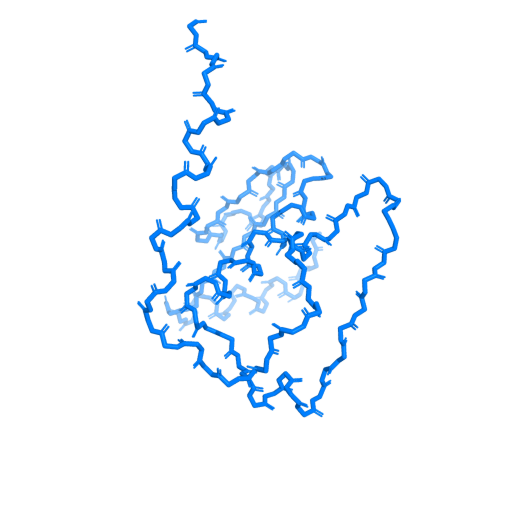.00 38.81 114 SER A C 1
ATOM 944 O O . SER A 1 114 ? -4.656 29.411 1.293 1.00 38.81 114 SER A O 1
ATOM 946 N N . LEU A 1 115 ? -6.776 29.652 0.593 1.00 44.16 115 LEU A N 1
ATOM 947 C CA . LEU A 1 115 ? -6.459 29.757 -0.834 1.00 44.16 115 LEU A CA 1
ATOM 948 C C . LEU A 1 115 ? -7.153 30.978 -1.473 1.00 44.16 115 LEU A C 1
ATOM 950 O O . LEU A 1 115 ? -8.149 30.843 -2.180 1.00 44.16 115 LEU A O 1
ATOM 954 N N . PRO A 1 116 ? -6.629 32.190 -1.252 1.00 36.66 116 PRO A N 1
ATOM 955 C CA . PRO A 1 116 ? -6.579 33.195 -2.293 1.00 36.66 116 PRO A CA 1
ATOM 956 C C . PRO A 1 116 ? -5.106 33.393 -2.648 1.00 36.66 116 PRO A C 1
ATOM 958 O O . PRO A 1 116 ? -4.348 33.827 -1.790 1.00 36.66 116 PRO A O 1
ATOM 961 N N . LEU A 1 117 ? -4.716 33.005 -3.866 1.00 37.09 117 LEU A N 1
ATOM 962 C CA . LEU A 1 117 ? -3.594 33.529 -4.669 1.00 37.09 117 LEU A CA 1
ATOM 963 C C . LEU A 1 117 ? -3.129 32.455 -5.661 1.00 37.09 117 LEU A C 1
ATOM 965 O O . LEU A 1 117 ? -2.108 31.812 -5.451 1.00 37.09 117 LEU A O 1
ATOM 969 N N . ILE A 1 118 ? -3.897 32.280 -6.738 1.00 34.56 118 ILE A N 1
ATOM 970 C CA . ILE A 1 118 ? -3.350 32.064 -8.084 1.00 34.56 118 ILE A CA 1
ATOM 971 C C . ILE A 1 118 ? -4.293 32.824 -9.029 1.00 34.56 118 ILE A C 1
ATOM 973 O O . ILE A 1 118 ? -5.348 32.314 -9.405 1.00 34.56 118 ILE A O 1
ATOM 977 N N . HIS A 1 119 ? -3.956 34.086 -9.290 1.00 39.16 119 HIS A N 1
ATOM 978 C CA . HIS A 1 119 ? -4.192 34.718 -10.586 1.00 39.16 119 HIS A CA 1
ATOM 979 C C . HIS A 1 119 ? -2.900 34.561 -11.381 1.00 39.16 119 HIS A C 1
ATOM 981 O O . HIS A 1 119 ? -1.830 34.644 -10.731 1.00 39.16 119 HIS A O 1
#